Protein AF-A0A6A1WTD4-F1 (afdb_monomer)

Structure (mmCIF, N/CA/C/O backbone):
data_AF-A0A6A1WTD4-F1
#
_entry.id   AF-A0A6A1WTD4-F1
#
loop_
_atom_site.group_PDB
_atom_site.id
_atom_site.type_symbol
_atom_site.label_atom_id
_atom_site.label_alt_id
_atom_site.label_comp_id
_atom_site.label_asym_id
_atom_site.label_entity_id
_atom_site.label_seq_id
_atom_site.pdbx_PDB_ins_code
_atom_site.Cartn_x
_atom_site.Cartn_y
_atom_site.Cartn_z
_atom_site.occupancy
_atom_site.B_iso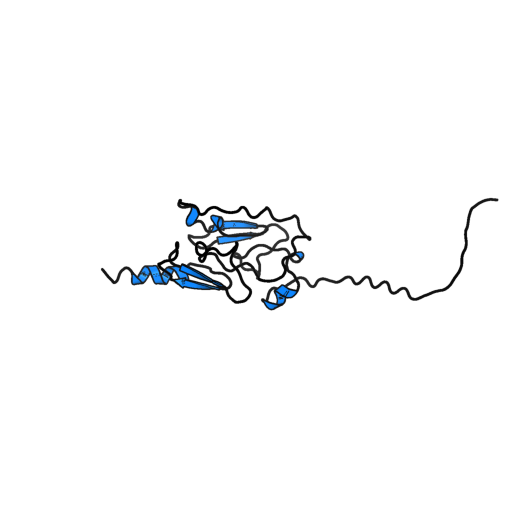_or_equiv
_atom_site.auth_seq_id
_atom_site.auth_comp_id
_atom_site.auth_asym_id
_atom_site.auth_atom_id
_atom_site.pdbx_PDB_model_num
ATOM 1 N N . MET A 1 1 ? 21.293 -15.232 -28.386 1.00 44.28 1 MET A N 1
ATOM 2 C CA . MET A 1 1 ? 21.419 -14.586 -27.058 1.00 44.28 1 MET A CA 1
ATOM 3 C C . MET A 1 1 ? 20.078 -14.671 -26.318 1.00 44.28 1 MET A C 1
ATOM 5 O O . MET A 1 1 ? 19.585 -13.679 -25.798 1.00 44.28 1 MET A O 1
ATOM 9 N N . ASP A 1 2 ? 19.487 -15.867 -26.245 1.00 49.62 2 ASP A N 1
ATOM 10 C CA . ASP A 1 2 ? 18.044 -16.022 -25.970 1.00 49.62 2 ASP A CA 1
ATOM 11 C C . ASP A 1 2 ? 17.750 -16.741 -24.647 1.00 49.62 2 ASP A C 1
ATOM 13 O O . ASP A 1 2 ? 16.598 -16.958 -24.287 1.00 49.62 2 ASP A O 1
ATOM 17 N N . MET A 1 3 ? 18.795 -17.092 -23.891 1.00 39.94 3 MET A N 1
ATOM 18 C CA . MET A 1 3 ? 18.665 -17.809 -22.617 1.00 39.94 3 MET A CA 1
ATOM 19 C C . MET A 1 3 ? 18.945 -16.949 -21.377 1.00 39.94 3 MET A C 1
ATOM 21 O O . MET A 1 3 ? 18.610 -17.369 -20.277 1.00 39.94 3 MET A O 1
ATOM 25 N N . VAL A 1 4 ? 19.489 -15.732 -21.528 1.00 46.91 4 VAL A N 1
ATOM 26 C CA . VAL A 1 4 ? 19.728 -14.819 -20.387 1.00 46.91 4 VAL A CA 1
ATOM 27 C C . VAL A 1 4 ? 18.487 -13.973 -20.053 1.00 46.91 4 VAL A C 1
ATOM 29 O O . VAL A 1 4 ? 18.293 -13.614 -18.897 1.00 46.91 4 VAL A O 1
ATOM 32 N N . LYS A 1 5 ? 17.585 -13.723 -21.018 1.00 43.12 5 LYS A N 1
ATOM 33 C CA . LYS A 1 5 ? 16.346 -12.948 -20.783 1.00 43.12 5 LYS A CA 1
ATOM 34 C C . LYS A 1 5 ? 15.315 -13.678 -19.910 1.00 43.12 5 LYS A C 1
ATOM 36 O O . LYS A 1 5 ? 14.667 -13.060 -19.077 1.00 43.12 5 LYS A O 1
ATOM 41 N N . LYS A 1 6 ? 15.250 -15.012 -19.994 1.00 36.81 6 LYS A N 1
ATOM 42 C CA . LYS A 1 6 ? 14.246 -15.822 -19.280 1.00 36.81 6 LYS A CA 1
ATOM 43 C C . LYS A 1 6 ? 14.400 -15.882 -17.753 1.00 36.81 6 LYS A C 1
ATOM 45 O O . LYS A 1 6 ? 13.508 -16.403 -17.097 1.00 36.81 6 LYS A O 1
ATOM 50 N N . SER A 1 7 ? 15.507 -15.394 -17.183 1.00 43.69 7 SER A N 1
ATOM 51 C CA . SER A 1 7 ? 15.792 -15.560 -15.748 1.00 43.69 7 SER A CA 1
ATOM 52 C C . SER A 1 7 ? 15.655 -14.289 -14.904 1.00 43.69 7 SER A C 1
ATOM 54 O O . SER A 1 7 ? 15.665 -14.410 -13.681 1.00 43.69 7 SER A O 1
ATOM 56 N N . ALA A 1 8 ? 15.555 -13.100 -15.505 1.00 49.91 8 ALA A N 1
ATOM 57 C CA . ALA A 1 8 ? 15.333 -11.852 -14.762 1.00 49.91 8 ALA A CA 1
ATOM 58 C C . ALA A 1 8 ? 13.843 -11.469 -14.729 1.00 49.91 8 ALA A C 1
ATOM 60 O O . ALA A 1 8 ? 13.345 -10.992 -13.716 1.00 49.91 8 ALA A O 1
ATOM 61 N N . GLU A 1 9 ? 13.117 -11.764 -15.809 1.00 48.88 9 GLU A N 1
ATOM 62 C CA . GLU A 1 9 ? 11.715 -11.373 -16.003 1.00 48.88 9 GLU A CA 1
ATOM 63 C C . GLU A 1 9 ? 10.740 -12.211 -15.153 1.00 48.88 9 GLU A C 1
ATOM 65 O O . GLU A 1 9 ? 9.711 -11.705 -14.734 1.00 48.88 9 GLU A O 1
ATOM 70 N N . GLY A 1 10 ? 11.089 -13.458 -14.805 1.00 55.59 10 GLY A N 1
ATOM 71 C CA . GLY A 1 10 ? 10.298 -14.295 -13.888 1.00 55.59 10 GLY A CA 1
ATOM 72 C C . GLY A 1 10 ? 10.495 -13.995 -12.396 1.00 55.59 10 GLY A C 1
ATOM 73 O O . GLY A 1 10 ? 9.720 -14.489 -11.588 1.00 55.59 10 GLY A O 1
ATOM 74 N N . LYS A 1 11 ? 11.505 -13.192 -12.030 1.00 75.06 11 LYS A N 1
ATOM 75 C CA . LYS A 1 11 ? 11.870 -12.922 -10.627 1.00 75.06 11 LYS A CA 1
ATOM 76 C C . LYS A 1 11 ? 11.248 -11.657 -10.053 1.00 75.06 11 LYS A C 1
ATOM 78 O O . LYS A 1 11 ? 11.102 -11.550 -8.845 1.00 75.06 11 LYS A O 1
ATOM 83 N N . VAL A 1 12 ? 10.856 -10.697 -10.894 1.00 85.00 12 VAL A N 1
ATOM 84 C CA . VAL A 1 12 ? 10.328 -9.413 -10.403 1.00 85.00 12 VAL A CA 1
ATOM 85 C C . VAL A 1 12 ? 9.068 -9.606 -9.553 1.00 85.00 12 VAL A C 1
ATOM 87 O O . VAL A 1 12 ? 8.961 -9.040 -8.472 1.00 85.00 12 VAL A O 1
ATOM 90 N N . CYS A 1 13 ? 8.169 -10.501 -9.963 1.00 90.50 13 CYS A N 1
ATOM 91 C CA . CYS A 1 13 ? 6.975 -10.832 -9.185 1.00 90.50 13 CYS A CA 1
ATOM 92 C C . CYS A 1 13 ? 7.241 -11.738 -7.971 1.00 90.50 13 CYS A C 1
ATOM 94 O O . CYS A 1 13 ? 6.332 -11.936 -7.172 1.00 90.50 13 CYS A O 1
ATOM 96 N N . GLU A 1 14 ? 8.456 -12.273 -7.811 1.00 87.69 14 GLU A N 1
ATOM 97 C CA . GLU A 1 14 ? 8.877 -12.952 -6.576 1.00 87.69 14 GLU A CA 1
ATOM 98 C C . GLU A 1 14 ? 9.289 -11.936 -5.494 1.00 87.69 14 GLU A C 1
ATOM 100 O O . GLU A 1 14 ? 9.254 -12.256 -4.309 1.00 87.69 14 GLU A O 1
ATOM 105 N N . GLU A 1 15 ? 9.663 -10.713 -5.893 1.00 84.62 15 GLU A N 1
ATOM 106 C CA . GLU A 1 15 ? 10.150 -9.648 -5.002 1.00 84.62 15 GLU A CA 1
ATOM 107 C C . GLU A 1 15 ? 9.123 -8.528 -4.755 1.00 84.62 15 GLU A C 1
ATOM 109 O O . GLU A 1 15 ? 9.261 -7.759 -3.804 1.00 84.62 15 GLU A O 1
ATOM 114 N N . VAL A 1 16 ? 8.116 -8.389 -5.620 1.00 86.81 16 VAL A N 1
ATOM 115 C CA . VAL A 1 16 ? 7.116 -7.313 -5.560 1.00 86.81 16 VAL A CA 1
ATOM 116 C C . VAL A 1 16 ? 5.933 -7.702 -4.675 1.00 86.81 16 VAL A C 1
ATOM 118 O O . VAL A 1 16 ? 5.307 -8.743 -4.860 1.00 86.81 16 VAL A O 1
ATOM 121 N N . GLU A 1 17 ? 5.538 -6.794 -3.783 1.00 88.44 17 GLU A N 1
ATOM 122 C CA . GLU A 1 17 ? 4.338 -6.935 -2.956 1.00 88.44 17 GLU A CA 1
ATOM 123 C C . GLU A 1 17 ? 3.189 -6.074 -3.504 1.00 88.44 17 GLU A C 1
ATOM 125 O O . GLU A 1 17 ? 3.054 -4.900 -3.163 1.00 88.44 17 GLU A O 1
ATOM 130 N N . CYS A 1 18 ? 2.312 -6.662 -4.327 1.00 91.69 18 CYS A N 1
ATOM 131 C CA . CYS A 1 18 ? 1.134 -5.966 -4.870 1.00 91.69 18 CYS A CA 1
ATOM 132 C C . CYS A 1 18 ? -0.008 -5.763 -3.856 1.00 91.69 18 CYS A C 1
ATOM 134 O O . CYS A 1 18 ? -1.054 -5.222 -4.214 1.00 91.69 18 CYS A O 1
ATOM 136 N N . GLY A 1 19 ? 0.161 -6.175 -2.598 1.00 92.00 19 GLY A N 1
ATOM 137 C CA . GLY A 1 19 ? -0.878 -6.095 -1.574 1.00 92.00 19 GLY A CA 1
ATOM 138 C C . GLY A 1 19 ? -2.063 -7.009 -1.885 1.00 92.00 19 GLY A C 1
ATOM 139 O O . GLY A 1 19 ? -1.904 -8.220 -2.009 1.00 92.00 19 GLY A O 1
ATOM 140 N N . ARG A 1 20 ? -3.268 -6.441 -1.985 1.00 94.88 20 ARG A N 1
ATOM 141 C CA . ARG A 1 20 ? -4.494 -7.165 -2.362 1.00 94.88 20 ARG A CA 1
ATOM 142 C C . ARG A 1 20 ? -4.657 -7.174 -3.872 1.00 94.88 20 ARG A C 1
ATOM 144 O O . ARG A 1 20 ? -5.508 -6.487 -4.436 1.00 94.88 20 ARG A O 1
ATOM 151 N N . GLY A 1 21 ? -3.767 -7.913 -4.512 1.00 93.75 21 GLY A N 1
ATOM 152 C CA . GLY A 1 21 ? -3.713 -8.063 -5.952 1.00 93.75 21 GLY A CA 1
ATOM 153 C C . GLY A 1 21 ? -2.582 -8.986 -6.378 1.00 93.75 21 GLY A C 1
ATOM 154 O O . GLY A 1 21 ? -1.771 -9.424 -5.561 1.00 93.75 21 GLY A O 1
ATOM 155 N N . ASN A 1 22 ? -2.512 -9.244 -7.679 1.00 93.50 22 ASN A N 1
ATOM 156 C CA . ASN A 1 22 ? -1.522 -10.129 -8.278 1.00 93.50 22 ASN A CA 1
ATOM 157 C C . ASN A 1 22 ? -0.503 -9.347 -9.103 1.00 93.50 22 ASN A C 1
ATOM 159 O O . ASN A 1 22 ? -0.864 -8.472 -9.894 1.00 93.50 22 ASN A O 1
ATOM 163 N N . CYS A 1 23 ? 0.769 -9.713 -8.956 1.00 93.31 23 CYS A N 1
ATOM 164 C CA . CYS A 1 23 ? 1.825 -9.228 -9.833 1.00 93.31 23 CYS A CA 1
ATOM 165 C C . CYS A 1 23 ? 1.771 -9.969 -11.170 1.00 93.31 23 CYS A C 1
ATOM 167 O O . CYS A 1 23 ? 1.727 -11.199 -11.209 1.00 93.31 23 CYS A O 1
ATOM 169 N N . THR A 1 24 ? 1.791 -9.216 -12.266 1.00 92.12 24 THR A N 1
ATOM 170 C CA . THR A 1 24 ? 1.932 -9.752 -13.622 1.00 92.12 24 THR A CA 1
ATOM 171 C C . THR A 1 24 ? 3.138 -9.108 -14.279 1.00 92.12 24 THR A C 1
ATOM 173 O O . THR A 1 24 ? 3.290 -7.890 -14.240 1.00 92.12 24 THR A O 1
ATOM 176 N N . VAL A 1 25 ? 3.993 -9.921 -14.895 1.00 91.38 25 VAL A N 1
ATOM 177 C CA . VAL A 1 25 ? 5.134 -9.425 -15.669 1.00 91.38 25 VAL A CA 1
ATOM 178 C C . VAL A 1 25 ? 4.612 -8.786 -16.950 1.00 91.38 25 VAL A C 1
ATOM 180 O O . VAL A 1 25 ? 3.916 -9.436 -17.731 1.00 91.38 25 VAL A O 1
ATOM 183 N N . ASP A 1 26 ? 4.975 -7.530 -17.173 1.00 88.50 26 ASP A N 1
ATOM 184 C CA . ASP A 1 26 ? 4.640 -6.783 -18.379 1.00 88.50 26 ASP A CA 1
ATOM 185 C C . ASP A 1 26 ? 5.834 -5.915 -18.770 1.00 88.50 26 ASP A C 1
ATOM 187 O O . ASP A 1 26 ? 6.098 -4.873 -18.175 1.00 88.50 26 ASP A O 1
ATOM 191 N N . ILE A 1 27 ? 6.563 -6.350 -19.794 1.00 85.44 27 ILE A N 1
ATOM 192 C CA . ILE A 1 27 ? 7.766 -5.666 -20.284 1.00 85.44 27 ILE A CA 1
ATOM 193 C C . ILE A 1 27 ? 7.481 -4.296 -20.910 1.00 85.44 27 ILE A C 1
ATOM 195 O O . ILE A 1 27 ? 8.418 -3.542 -21.167 1.00 85.44 27 ILE A O 1
ATOM 199 N N . SER A 1 28 ? 6.215 -3.992 -21.207 1.00 84.94 28 SER A N 1
ATOM 200 C CA . SER A 1 28 ? 5.801 -2.680 -21.699 1.00 84.94 28 SER A CA 1
ATOM 201 C C . SER A 1 28 ? 5.530 -1.691 -20.565 1.00 84.94 28 SER A C 1
ATOM 203 O O . SER A 1 28 ? 5.566 -0.483 -20.798 1.00 84.94 28 SER A O 1
ATOM 205 N N . ALA A 1 29 ? 5.326 -2.184 -19.338 1.00 83.56 29 ALA A N 1
ATOM 206 C CA . ALA A 1 29 ? 5.136 -1.349 -18.165 1.00 83.56 29 ALA A CA 1
ATOM 207 C C . ALA A 1 29 ? 6.460 -0.688 -17.726 1.00 83.56 29 ALA A C 1
ATOM 209 O O . ALA A 1 29 ? 7.526 -1.304 -17.837 1.00 83.56 29 ALA A O 1
ATOM 210 N N . PRO A 1 30 ? 6.423 0.526 -17.141 1.00 79.56 30 PRO A N 1
ATOM 211 C CA . PRO A 1 30 ? 7.626 1.270 -16.749 1.00 79.56 30 PRO A CA 1
ATOM 212 C C . PRO A 1 30 ? 8.596 0.523 -15.820 1.00 79.56 30 PRO A C 1
ATOM 214 O O . PRO A 1 30 ? 9.799 0.778 -15.853 1.00 79.56 30 PRO A O 1
ATOM 217 N N . LEU A 1 31 ? 8.083 -0.395 -14.991 1.00 82.56 31 LEU A N 1
ATOM 218 C CA . LEU A 1 31 ? 8.880 -1.223 -14.079 1.00 82.56 31 LEU A CA 1
ATOM 219 C C . LEU A 1 31 ? 8.970 -2.699 -14.497 1.00 82.56 31 LEU A C 1
ATOM 221 O O . LEU A 1 31 ? 9.510 -3.509 -13.747 1.00 82.56 31 LEU A O 1
ATOM 225 N N . GLY A 1 32 ? 8.469 -3.063 -15.680 1.00 86.19 32 GLY A N 1
ATOM 226 C CA . GLY A 1 32 ? 8.463 -4.449 -16.156 1.00 86.19 32 GLY A CA 1
ATOM 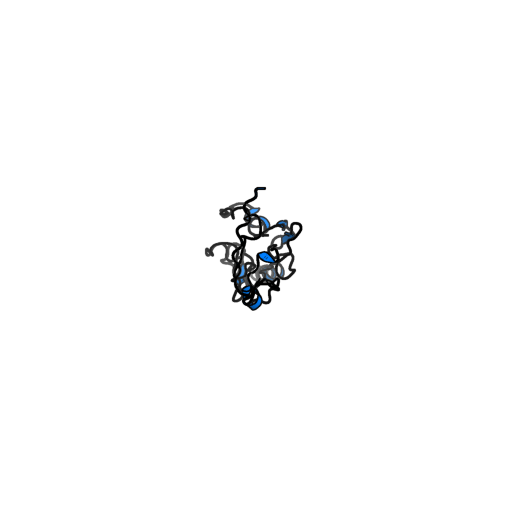227 C C . GLY A 1 32 ? 7.402 -5.342 -15.497 1.00 86.19 32 GLY A C 1
ATOM 228 O O . GLY A 1 32 ? 7.403 -6.556 -15.710 1.00 86.19 32 GLY A O 1
ATOM 229 N N . PHE A 1 33 ? 6.509 -4.768 -14.687 1.00 89.50 33 PHE A N 1
ATOM 230 C CA . PHE A 1 33 ? 5.394 -5.462 -14.050 1.00 89.50 33 PHE A CA 1
ATOM 231 C C . PHE A 1 33 ? 4.211 -4.520 -13.808 1.00 89.50 33 PHE A C 1
ATOM 233 O O . PHE A 1 33 ? 4.363 -3.297 -13.774 1.00 89.50 33 PHE A O 1
ATOM 240 N N . VAL A 1 34 ? 3.047 -5.118 -13.575 1.00 90.81 34 VAL A N 1
ATOM 241 C CA . VAL A 1 34 ? 1.818 -4.449 -13.143 1.00 90.81 34 VAL A CA 1
ATOM 242 C C . VAL A 1 34 ? 1.217 -5.173 -11.941 1.00 90.81 34 VAL A C 1
ATOM 244 O O . VAL A 1 34 ? 1.332 -6.395 -11.817 1.00 90.81 34 VAL A O 1
ATOM 247 N N . CYS A 1 35 ? 0.545 -4.426 -11.071 1.00 91.56 35 CYS A N 1
ATOM 248 C CA . CYS A 1 35 ? -0.248 -4.963 -9.974 1.00 91.56 35 CYS A CA 1
ATOM 249 C C . CYS A 1 35 ? -1.733 -4.907 -10.338 1.00 91.56 35 CYS A C 1
ATOM 251 O O . CYS A 1 35 ? -2.316 -3.833 -10.475 1.00 91.56 35 CYS A O 1
ATOM 253 N N . GLN A 1 36 ? -2.357 -6.074 -10.485 1.00 92.81 36 GLN A N 1
ATOM 254 C CA . GLN A 1 36 ? -3.787 -6.197 -10.762 1.00 92.81 36 GLN A CA 1
ATOM 255 C C . GLN A 1 36 ? -4.554 -6.360 -9.453 1.00 92.81 36 GLN A C 1
ATOM 257 O O . GLN A 1 36 ? -4.394 -7.374 -8.775 1.00 92.81 36 GLN A O 1
ATOM 262 N N . CYS A 1 37 ? -5.374 -5.373 -9.091 1.00 93.88 37 CYS A N 1
ATOM 263 C CA . CYS A 1 37 ? -6.066 -5.376 -7.804 1.00 93.88 37 CYS A CA 1
ATOM 264 C C . CYS A 1 37 ? -7.205 -6.393 -7.731 1.00 93.88 37 CYS A C 1
ATOM 266 O O . CYS A 1 37 ? -7.981 -6.564 -8.674 1.00 93.88 37 CYS A O 1
ATOM 268 N N . ASP A 1 38 ? -7.343 -7.007 -6.558 1.00 95.62 38 ASP A N 1
ATOM 269 C CA . ASP A 1 38 ? -8.509 -7.801 -6.201 1.00 95.62 38 ASP A CA 1
ATOM 270 C C . ASP A 1 38 ? -9.773 -6.929 -6.204 1.00 95.62 38 ASP A C 1
ATOM 272 O O . ASP A 1 38 ? -9.739 -5.720 -5.950 1.00 95.62 38 ASP A O 1
ATOM 276 N N . SER A 1 39 ? -10.936 -7.558 -6.405 1.00 95.06 39 SER A N 1
ATOM 277 C CA . SER A 1 39 ? -12.216 -6.863 -6.239 1.00 95.06 39 SER A CA 1
ATOM 278 C C . SER A 1 39 ? -12.320 -6.208 -4.861 1.00 95.06 39 SER A C 1
ATOM 280 O O . SER A 1 39 ? -12.145 -6.854 -3.826 1.00 95.06 39 SER A O 1
ATOM 282 N N . GLY A 1 40 ? -12.656 -4.918 -4.861 1.00 94.69 40 GLY A N 1
ATOM 283 C CA . GLY A 1 40 ? -12.766 -4.120 -3.643 1.00 94.69 40 GLY A CA 1
ATOM 284 C C . GLY A 1 40 ? -11.459 -3.473 -3.181 1.00 94.69 40 GLY A C 1
ATOM 285 O O . GLY A 1 40 ? -11.451 -2.904 -2.095 1.00 94.69 40 GLY A O 1
ATOM 286 N N . TRP A 1 41 ? -10.389 -3.523 -3.978 1.00 94.25 41 TRP A N 1
ATOM 287 C CA . TRP A 1 41 ? -9.104 -2.885 -3.682 1.00 94.25 41 TRP A CA 1
ATOM 288 C C . TRP A 1 41 ? -8.638 -1.997 -4.831 1.00 94.25 41 TRP A C 1
ATOM 290 O O . TRP A 1 41 ? -8.986 -2.218 -5.990 1.00 94.25 41 TRP A O 1
ATOM 300 N N . GLN A 1 42 ? -7.884 -0.958 -4.490 1.00 90.62 42 GLN A N 1
ATOM 301 C CA . GLN A 1 42 ? -7.413 0.072 -5.407 1.00 90.62 42 GLN A CA 1
ATOM 302 C C . GLN A 1 42 ? -5.972 0.479 -5.076 1.00 90.62 42 GLN A C 1
ATOM 304 O O . GLN A 1 42 ? -5.476 0.279 -3.961 1.00 90.62 42 GLN A O 1
ATOM 309 N N . GLN A 1 43 ? -5.307 1.066 -6.066 1.00 88.50 43 GLN A N 1
ATOM 310 C CA . GLN A 1 43 ? -4.007 1.715 -5.916 1.00 88.50 43 GLN A CA 1
ATOM 311 C C . GLN A 1 43 ? -4.163 3.104 -5.283 1.00 88.50 43 GLN A C 1
ATOM 313 O O . GLN A 1 43 ? -5.260 3.653 -5.194 1.00 88.50 43 GLN A O 1
ATOM 318 N N . THR A 1 44 ? -3.052 3.684 -4.827 1.00 78.62 44 THR A N 1
ATOM 319 C CA . THR A 1 44 ? -3.048 5.071 -4.343 1.00 78.62 44 THR A CA 1
ATOM 320 C C . THR A 1 44 ? -3.029 6.027 -5.537 1.00 78.62 44 THR A C 1
ATOM 322 O O . THR A 1 44 ? -2.031 6.083 -6.246 1.00 78.62 44 THR A O 1
ATOM 325 N N . GLY A 1 45 ? -4.093 6.811 -5.725 1.00 70.38 45 GLY A N 1
ATOM 326 C CA . GLY A 1 45 ? -4.185 7.824 -6.784 1.00 70.38 45 GLY A CA 1
ATOM 327 C C . GLY A 1 45 ? -5.233 7.498 -7.847 1.00 70.38 45 GLY A C 1
ATOM 328 O O . GLY A 1 45 ? -5.788 6.402 -7.880 1.00 70.38 45 GLY A O 1
ATOM 329 N N . ASN A 1 46 ? -5.535 8.479 -8.701 1.00 53.78 46 ASN A N 1
ATOM 330 C CA . ASN A 1 46 ? -6.419 8.270 -9.843 1.00 53.78 46 ASN A CA 1
ATOM 331 C C . ASN A 1 46 ? -5.618 7.504 -10.902 1.00 53.78 46 ASN A C 1
ATOM 333 O O . ASN A 1 46 ? -4.585 7.989 -11.352 1.00 53.78 46 ASN A O 1
ATOM 337 N N . SER A 1 47 ? -6.055 6.291 -11.218 1.00 53.31 47 SER A N 1
ATOM 338 C CA . SER A 1 47 ? -5.389 5.326 -12.093 1.00 53.31 47 SER A CA 1
ATOM 339 C C . SER A 1 47 ? -5.129 5.896 -13.494 1.00 53.31 47 SER A C 1
ATOM 341 O O . SER A 1 47 ? -5.963 5.744 -14.387 1.00 53.31 47 SER A O 1
ATOM 343 N N . SER A 1 48 ? -3.996 6.569 -13.697 1.00 58.06 48 SER A N 1
ATOM 344 C CA . SER A 1 48 ? -3.412 6.719 -15.027 1.00 58.06 48 SER A CA 1
ATOM 345 C C . SER A 1 48 ? -2.677 5.428 -15.390 1.00 58.06 48 S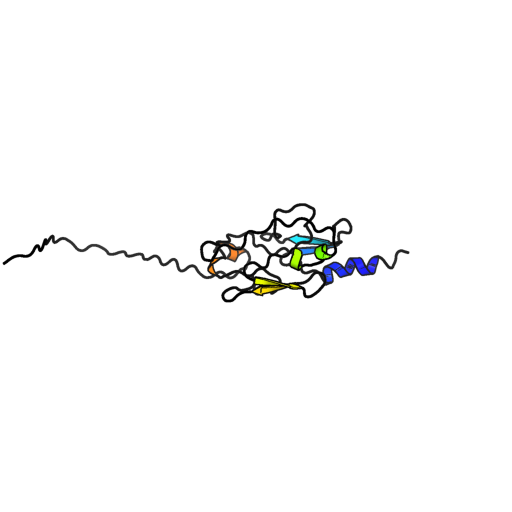ER A C 1
ATOM 347 O O . SER A 1 48 ? -2.156 4.732 -14.513 1.00 58.06 48 SER A O 1
ATOM 349 N N . ASP A 1 49 ? -2.619 5.112 -16.684 1.00 59.62 49 ASP A N 1
ATOM 350 C CA . ASP A 1 49 ? -1.969 3.895 -17.198 1.00 59.62 49 ASP A CA 1
ATOM 351 C C . ASP A 1 49 ? -0.487 3.783 -16.764 1.00 59.62 49 ASP A C 1
ATOM 353 O O . ASP A 1 49 ? 0.063 2.684 -16.656 1.00 59.62 49 ASP A O 1
ATOM 357 N N . ASP A 1 50 ? 0.135 4.918 -16.423 1.00 64.56 50 ASP A N 1
ATOM 358 C CA . ASP A 1 50 ? 1.550 5.050 -16.066 1.00 64.56 50 ASP A CA 1
ATOM 359 C C . ASP A 1 50 ? 1.916 4.568 -14.646 1.00 64.56 50 ASP A C 1
ATOM 361 O O . ASP A 1 50 ? 3.101 4.407 -14.348 1.00 64.56 50 ASP A O 1
ATOM 365 N N . VAL A 1 51 ? 0.941 4.332 -13.755 1.00 74.06 51 VAL A N 1
ATOM 366 C CA . VAL A 1 51 ? 1.186 3.935 -12.346 1.00 74.06 51 VAL A CA 1
ATOM 367 C C . VAL A 1 51 ? 0.562 2.588 -11.967 1.00 74.06 51 VAL A C 1
ATOM 369 O O . VAL A 1 51 ? 0.368 2.271 -10.795 1.00 74.06 51 VAL A O 1
ATOM 372 N N . THR A 1 52 ? 0.315 1.733 -12.956 1.00 82.69 52 THR A N 1
ATOM 373 C CA . THR A 1 52 ? -0.248 0.381 -12.775 1.00 82.69 52 THR A CA 1
ATOM 374 C C . THR A 1 52 ? 0.640 -0.574 -11.965 1.00 82.69 52 THR A C 1
ATOM 376 O O . THR A 1 52 ? 0.185 -1.644 -11.567 1.00 82.69 52 THR A O 1
ATOM 379 N N . PHE A 1 53 ? 1.880 -0.191 -11.655 1.00 84.50 53 PHE A N 1
ATOM 380 C CA . PHE A 1 53 ? 2.799 -0.933 -10.787 1.00 84.50 53 PHE A CA 1
ATOM 381 C C . PHE A 1 53 ? 2.573 -0.689 -9.283 1.00 84.50 53 PHE A C 1
ATOM 383 O O . PHE A 1 53 ? 3.214 -1.336 -8.455 1.00 84.50 53 PHE A O 1
ATOM 390 N N . LEU A 1 54 ? 1.708 0.259 -8.900 1.00 87.06 54 LEU A N 1
ATOM 391 C CA . LEU A 1 54 ? 1.468 0.581 -7.493 1.00 87.06 54 LEU A CA 1
ATOM 392 C C . LEU A 1 54 ? 0.767 -0.568 -6.750 1.00 87.06 54 LEU A C 1
ATOM 394 O O . LEU A 1 54 ? -0.056 -1.276 -7.332 1.00 87.06 54 LEU A O 1
ATOM 398 N N . PRO A 1 55 ? 1.032 -0.751 -5.447 1.00 89.94 55 PRO A N 1
ATOM 399 C CA . PRO A 1 55 ? 0.390 -1.807 -4.681 1.00 89.94 55 PRO A CA 1
ATOM 400 C C . PRO A 1 55 ? -1.099 -1.504 -4.437 1.00 89.94 55 PRO A C 1
ATOM 402 O O . PRO A 1 55 ? -1.513 -0.357 -4.242 1.00 89.94 55 PRO A O 1
ATOM 405 N N . CYS A 1 56 ? -1.908 -2.558 -4.412 1.00 92.81 56 CYS A N 1
ATOM 406 C CA . CYS A 1 56 ? -3.349 -2.534 -4.186 1.00 92.81 56 CYS A CA 1
ATOM 407 C C . CYS A 1 56 ? -3.648 -2.560 -2.685 1.00 92.81 56 CYS A C 1
ATOM 409 O O . CYS A 1 56 ? -3.848 -3.618 -2.087 1.00 92.81 56 CYS A O 1
ATOM 411 N N . VAL A 1 57 ? -3.618 -1.386 -2.056 1.00 92.75 57 VAL A N 1
ATOM 412 C CA . VAL A 1 57 ? -3.677 -1.247 -0.588 1.00 92.75 57 VAL A CA 1
ATOM 413 C C . VAL A 1 57 ? -4.777 -0.310 -0.098 1.00 92.75 57 VAL A C 1
ATOM 415 O O . VAL A 1 57 ? -4.973 -0.183 1.110 1.00 92.75 57 VAL A O 1
ATOM 418 N N . ILE A 1 58 ? -5.515 0.327 -1.010 1.00 92.12 58 ILE A N 1
ATOM 419 C CA . ILE A 1 58 ? -6.649 1.186 -0.672 1.00 92.12 58 ILE A CA 1
ATOM 420 C C . ILE A 1 58 ? -7.932 0.354 -0.754 1.00 92.12 58 ILE A C 1
ATOM 422 O O . ILE A 1 58 ? -8.287 -0.105 -1.843 1.00 92.12 58 ILE A O 1
ATOM 426 N N . PRO A 1 59 ? -8.640 0.120 0.362 1.00 93.69 59 PRO A N 1
ATOM 427 C CA . PRO A 1 59 ? -9.892 -0.612 0.323 1.00 93.69 59 PRO A CA 1
ATOM 428 C C . PRO A 1 59 ? -10.996 0.263 -0.276 1.00 93.69 59 PRO A C 1
ATOM 430 O O . PRO A 1 59 ? -11.157 1.429 0.081 1.00 93.69 59 PRO A O 1
ATOM 433 N N . ASN A 1 60 ? -11.804 -0.318 -1.156 1.00 94.06 60 ASN A N 1
ATOM 434 C CA . ASN A 1 60 ? -13.014 0.303 -1.678 1.00 94.06 60 ASN A CA 1
ATOM 435 C C . ASN A 1 60 ? -14.162 0.114 -0.674 1.00 94.06 60 ASN A C 1
ATOM 437 O O . ASN A 1 60 ? -15.054 -0.723 -0.845 1.00 94.06 60 ASN A O 1
ATOM 441 N N . CYS A 1 61 ? -14.066 0.861 0.417 1.00 92.81 61 CYS A N 1
ATOM 442 C CA . CYS A 1 61 ? -15.078 1.009 1.449 1.00 92.81 61 CYS A CA 1
ATOM 443 C C . CYS A 1 61 ? -15.041 2.443 1.987 1.00 92.81 61 CYS A C 1
ATOM 445 O O . CYS A 1 61 ? -14.204 3.259 1.594 1.00 92.81 61 CYS A O 1
ATOM 447 N N . THR A 1 62 ? -15.954 2.771 2.891 1.00 92.06 62 THR A N 1
ATOM 448 C CA . THR A 1 62 ? -16.039 4.112 3.461 1.00 92.06 62 THR A CA 1
ATOM 449 C C . THR A 1 62 ? -14.844 4.383 4.378 1.00 92.06 62 THR A C 1
ATOM 451 O O . THR A 1 62 ? -14.665 3.702 5.386 1.00 92.06 62 THR A O 1
ATOM 454 N N . LEU A 1 63 ? -14.053 5.413 4.062 1.00 90.00 63 LEU A N 1
ATOM 455 C CA . LEU A 1 63 ? -12.978 5.923 4.919 1.00 90.00 63 LEU A CA 1
ATOM 456 C C . LEU A 1 63 ? -13.384 7.276 5.521 1.00 90.00 63 LEU A C 1
ATOM 458 O O . LEU A 1 63 ? -13.551 8.261 4.802 1.00 90.00 63 LEU A O 1
ATOM 462 N N . ASN A 1 64 ? -13.563 7.331 6.842 1.00 88.00 64 ASN A N 1
ATOM 463 C CA . ASN A 1 64 ? -13.989 8.525 7.571 1.00 88.00 64 ASN A CA 1
ATOM 464 C C . ASN A 1 64 ? -12.821 9.187 8.312 1.00 88.00 64 ASN A C 1
ATOM 466 O O . ASN A 1 64 ? -12.455 8.802 9.417 1.00 88.00 64 ASN A O 1
ATOM 470 N N . TYR A 1 65 ? -12.283 10.256 7.738 1.00 84.38 65 TYR A N 1
ATOM 471 C CA . TYR A 1 65 ? -11.198 11.014 8.362 1.00 84.38 65 TYR A CA 1
ATOM 472 C C . TYR A 1 65 ? -11.674 12.078 9.365 1.00 84.38 65 TYR A C 1
ATOM 474 O O . TYR A 1 65 ? -10.844 12.742 9.971 1.00 84.38 65 TYR A O 1
ATOM 482 N N . GLY A 1 66 ? -12.984 12.241 9.590 1.00 83.62 66 GLY A N 1
ATOM 483 C CA . GLY A 1 66 ? -13.535 13.261 10.495 1.00 83.62 66 GLY A CA 1
ATOM 484 C C . GLY A 1 66 ? -13.301 12.998 11.988 1.00 83.62 66 GLY A C 1
ATOM 485 O O . GLY A 1 66 ? -13.557 13.867 12.815 1.00 83.62 66 GLY A O 1
ATOM 486 N N . CYS A 1 67 ? -12.824 11.806 12.343 1.00 81.62 67 CYS A N 1
ATOM 487 C CA . CYS A 1 67 ? -12.516 11.408 13.716 1.00 81.62 67 CYS A CA 1
ATOM 488 C C . CYS A 1 67 ? -11.039 11.601 14.101 1.00 81.62 67 CYS A C 1
ATOM 490 O O . CYS A 1 67 ? -10.637 11.257 15.212 1.00 81.62 67 CYS A O 1
ATOM 492 N N . GLN A 1 68 ? -10.226 12.118 13.181 1.00 74.81 68 GLN A N 1
ATOM 493 C CA . GLN A 1 68 ? -8.803 12.376 13.366 1.00 74.81 68 GLN A CA 1
ATOM 494 C C . GLN A 1 68 ? -8.434 13.715 12.708 1.00 74.81 68 GLN A C 1
ATOM 496 O O . GLN A 1 68 ? -9.216 14.243 11.914 1.00 74.81 68 GLN A O 1
ATOM 501 N N . PRO A 1 69 ? -7.264 14.300 13.019 1.00 71.62 69 PRO A N 1
ATOM 502 C CA . PRO A 1 69 ? -6.747 15.406 12.225 1.00 71.62 69 PRO A CA 1
ATOM 503 C C . PRO A 1 69 ? -6.721 15.001 10.750 1.00 71.62 69 PRO A C 1
ATOM 505 O O . PRO A 1 69 ? -6.330 13.875 10.433 1.00 71.62 69 PRO A O 1
ATOM 508 N N . ALA A 1 70 ? -7.155 15.902 9.864 1.00 64.50 70 ALA A N 1
ATOM 509 C CA . ALA A 1 70 ? -7.149 15.626 8.435 1.00 64.50 70 ALA A CA 1
ATOM 510 C C . ALA A 1 70 ? -5.746 15.148 8.017 1.00 64.50 70 ALA A C 1
ATOM 512 O O . ALA A 1 70 ? -4.760 15.779 8.422 1.00 64.50 70 ALA A O 1
ATOM 513 N N . PRO A 1 71 ? -5.632 14.043 7.253 1.00 63.59 71 PRO A N 1
ATOM 514 C CA . PRO A 1 71 ? -4.336 13.613 6.757 1.00 63.59 71 PRO A CA 1
ATOM 515 C C . PRO A 1 71 ? -3.697 14.766 5.971 1.00 63.59 71 PRO A C 1
ATOM 517 O O . PRO A 1 71 ? -4.425 15.571 5.372 1.00 63.59 71 PRO A O 1
ATOM 520 N N . PRO A 1 72 ? -2.355 14.870 5.958 1.00 60.44 72 PRO A N 1
ATOM 521 C CA . PRO A 1 72 ? -1.678 15.825 5.097 1.00 60.44 72 PRO A CA 1
ATOM 522 C C . PRO A 1 72 ? -2.241 15.699 3.677 1.00 60.44 72 PRO A C 1
ATOM 524 O O . PRO A 1 72 ? -2.480 14.569 3.234 1.00 60.44 72 PRO A O 1
ATOM 527 N N . PRO A 1 73 ? -2.490 16.816 2.972 1.00 57.69 73 PRO A N 1
ATOM 528 C CA . PRO A 1 73 ? -2.990 16.751 1.609 1.00 57.69 73 PRO A CA 1
ATOM 529 C C . PRO A 1 73 ? -2.091 15.815 0.801 1.00 57.69 73 PRO A C 1
ATOM 531 O O . PRO A 1 73 ? -0.862 15.934 0.853 1.00 57.69 73 PRO A O 1
ATOM 534 N N . VAL A 1 74 ? -2.708 14.857 0.103 1.00 57.59 74 VAL A N 1
ATOM 535 C CA . VAL A 1 74 ? -1.989 13.973 -0.814 1.00 57.59 74 VAL A CA 1
ATOM 536 C C . VAL A 1 74 ? -1.369 14.886 -1.862 1.00 57.59 74 VAL A C 1
ATOM 538 O O . VAL A 1 74 ? -2.082 15.473 -2.671 1.00 57.59 74 VAL A O 1
ATOM 541 N N . GLN A 1 75 ? -0.053 15.083 -1.785 1.00 56.47 75 GLN A N 1
ATOM 542 C CA . GLN A 1 75 ? 0.656 15.852 -2.796 1.00 56.47 75 GLN A CA 1
ATOM 543 C C . GLN A 1 75 ? 0.498 15.104 -4.114 1.00 56.47 75 GLN A C 1
ATOM 545 O O . GLN A 1 75 ? 0.765 13.902 -4.175 1.00 56.47 75 GLN A O 1
ATOM 550 N N . GLU A 1 76 ? 0.035 15.800 -5.147 1.00 62.47 76 GLU A N 1
ATOM 551 C CA . GLU A 1 76 ? 0.058 15.269 -6.501 1.00 62.47 76 GLU A CA 1
ATOM 552 C C . GLU A 1 76 ? 1.531 15.073 -6.875 1.00 62.47 76 GLU A C 1
ATOM 554 O O . GLU A 1 76 ? 2.304 16.030 -6.951 1.00 62.47 76 GLU A O 1
ATOM 559 N N . LYS A 1 77 ? 1.958 13.811 -6.960 1.00 67.94 77 LYS A N 1
ATOM 560 C CA . LYS A 1 77 ? 3.356 13.465 -7.215 1.00 67.94 77 LYS A CA 1
ATOM 561 C C . LYS A 1 77 ? 3.574 13.437 -8.719 1.00 67.94 77 LYS A C 1
ATOM 563 O O . LYS A 1 77 ? 2.981 12.618 -9.417 1.00 67.94 77 LYS A O 1
ATOM 568 N N . GLU A 1 78 ? 4.434 14.317 -9.214 1.00 75.12 78 GLU A N 1
ATOM 569 C CA . GLU A 1 78 ? 4.924 14.219 -10.587 1.00 75.12 78 GLU A CA 1
ATOM 570 C C . GLU A 1 78 ? 5.744 12.938 -10.764 1.00 75.12 78 GLU A C 1
ATOM 572 O O . GLU A 1 78 ? 6.464 12.526 -9.861 1.00 75.12 78 GLU A O 1
ATOM 577 N N . ILE A 1 79 ? 5.694 12.312 -11.940 1.00 78.56 79 ILE A N 1
ATOM 578 C CA . ILE A 1 79 ? 6.503 11.117 -12.198 1.00 78.56 79 ILE A CA 1
ATOM 579 C C . ILE A 1 79 ? 7.999 11.497 -12.223 1.00 78.56 79 ILE A C 1
ATOM 581 O O . ILE A 1 79 ? 8.417 12.248 -13.115 1.00 78.56 79 ILE A O 1
ATOM 585 N N . PRO A 1 80 ? 8.845 10.982 -11.303 1.00 78.62 80 PRO A N 1
ATOM 586 C CA . PRO A 1 80 ? 10.265 11.306 -11.284 1.00 78.62 80 PRO A CA 1
ATOM 587 C C . PRO A 1 80 ? 10.960 10.764 -12.525 1.00 78.62 80 PRO A C 1
ATOM 589 O O . PRO A 1 80 ? 10.830 9.593 -12.864 1.00 78.62 80 PRO A O 1
ATOM 592 N N . ARG A 1 81 ? 11.796 11.590 -13.153 1.00 80.25 81 ARG A N 1
ATOM 593 C CA . ARG A 1 81 ? 12.685 11.165 -14.252 1.00 80.25 81 ARG A CA 1
ATOM 594 C C . ARG A 1 81 ? 14.083 10.763 -13.765 1.00 80.25 81 ARG A C 1
ATOM 596 O O . ARG A 1 81 ? 15.043 10.804 -14.528 1.00 80.25 81 ARG A O 1
ATOM 603 N N . ASN A 1 82 ? 14.220 10.451 -12.478 1.00 84.75 82 ASN A N 1
ATOM 604 C CA . ASN A 1 82 ? 15.481 10.121 -11.813 1.00 84.75 82 ASN A CA 1
ATOM 605 C C . ASN A 1 82 ? 15.354 8.795 -11.035 1.00 84.75 82 ASN A C 1
ATOM 607 O O . ASN A 1 82 ? 14.316 8.139 -11.074 1.00 84.75 82 ASN A O 1
ATOM 611 N N . LEU A 1 83 ? 16.404 8.397 -10.308 1.00 81.88 83 LEU A N 1
ATOM 612 C CA . LEU A 1 83 ? 16.428 7.127 -9.567 1.00 81.88 83 LEU A CA 1
ATOM 613 C C . LEU A 1 83 ? 15.353 7.009 -8.471 1.00 81.88 83 LEU A C 1
ATOM 615 O O . LEU A 1 83 ? 15.035 5.889 -8.074 1.00 81.88 83 LEU A O 1
ATOM 619 N N . SER A 1 84 ? 14.758 8.117 -8.013 1.00 83.56 84 SER A N 1
ATOM 620 C CA . SER A 1 84 ? 13.632 8.090 -7.070 1.00 83.56 84 SER A CA 1
ATOM 621 C C . SER A 1 84 ? 12.376 7.451 -7.667 1.00 83.56 84 SER A C 1
ATOM 623 O O . SER A 1 84 ? 11.499 7.052 -6.913 1.00 83.56 84 SER A O 1
ATOM 625 N N . PHE A 1 85 ? 12.307 7.264 -8.991 1.00 82.31 85 PHE A N 1
ATOM 626 C CA . PHE A 1 85 ? 11.274 6.449 -9.638 1.00 82.31 85 PHE A CA 1
ATOM 627 C C . PHE A 1 85 ? 11.243 5.004 -9.101 1.00 82.31 85 PHE A C 1
ATOM 629 O O . PHE A 1 85 ? 10.179 4.404 -9.009 1.00 82.31 85 PHE A O 1
ATOM 636 N N . PHE A 1 86 ? 12.390 4.463 -8.676 1.00 82.12 86 PHE A N 1
ATOM 637 C CA . PHE A 1 86 ? 12.516 3.127 -8.074 1.00 82.12 86 PHE A CA 1
ATOM 638 C C . PHE A 1 86 ? 12.524 3.159 -6.537 1.00 82.12 86 PHE A C 1
ATOM 640 O O . PHE A 1 86 ? 12.942 2.201 -5.882 1.00 82.12 86 PHE A O 1
ATOM 647 N N . ASP A 1 87 ? 12.163 4.286 -5.925 1.00 85.94 87 ASP A N 1
ATOM 648 C CA . ASP A 1 87 ? 11.988 4.360 -4.482 1.00 85.94 87 ASP A CA 1
ATOM 649 C C . ASP A 1 87 ? 10.529 4.033 -4.134 1.00 85.94 87 ASP A C 1
ATOM 651 O O . ASP A 1 87 ? 9.643 4.826 -4.454 1.00 85.94 87 ASP A O 1
ATOM 655 N N . PRO A 1 88 ? 10.238 2.902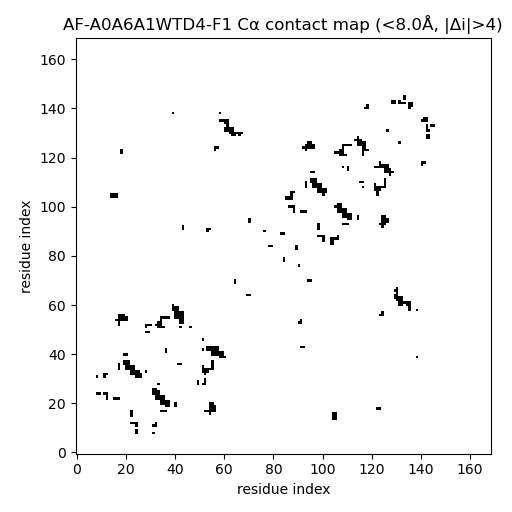 -3.464 1.00 86.81 88 PRO A N 1
ATOM 656 C CA . PRO A 1 88 ? 8.868 2.587 -3.081 1.00 86.81 88 PRO A CA 1
ATOM 657 C C . PRO A 1 88 ? 8.287 3.670 -2.164 1.00 86.81 88 PRO A C 1
ATOM 659 O O . PRO A 1 88 ? 7.109 3.997 -2.288 1.00 86.81 88 PRO A O 1
ATOM 662 N N . CYS A 1 89 ? 9.106 4.319 -1.328 1.00 89.69 89 CYS A N 1
ATOM 663 C CA . CYS A 1 89 ? 8.653 5.414 -0.473 1.00 89.69 89 CYS A CA 1
ATOM 664 C C . CYS A 1 89 ? 8.313 6.695 -1.234 1.00 89.69 89 CYS A C 1
ATOM 666 O O . CYS A 1 89 ? 7.568 7.528 -0.711 1.00 89.69 89 CYS A O 1
ATOM 668 N N . TYR A 1 90 ? 8.791 6.844 -2.473 1.00 86.44 90 TYR A N 1
ATOM 669 C CA . TYR A 1 90 ? 8.335 7.924 -3.333 1.00 86.44 90 TYR A CA 1
ATOM 670 C C . TYR A 1 90 ? 6.864 7.746 -3.691 1.00 86.44 90 TYR A C 1
ATOM 672 O O . TYR A 1 90 ? 6.142 8.729 -3.750 1.00 86.44 90 TYR A O 1
ATOM 680 N N . TRP A 1 91 ? 6.381 6.518 -3.868 1.00 83.69 91 TRP A N 1
ATOM 681 C CA . TRP A 1 91 ? 5.043 6.266 -4.396 1.00 83.69 91 TRP A CA 1
ATOM 682 C C . TRP A 1 91 ? 3.993 5.990 -3.333 1.00 83.69 91 TRP A C 1
ATOM 684 O O . TRP A 1 91 ? 2.908 6.570 -3.361 1.00 83.69 91 TRP A O 1
ATOM 694 N N . VAL A 1 92 ? 4.331 5.122 -2.389 1.00 86.69 92 VAL A N 1
ATOM 695 C CA . VAL A 1 92 ? 3.381 4.513 -1.458 1.00 86.69 92 VAL A CA 1
ATOM 696 C C . VAL A 1 92 ? 2.748 5.540 -0.525 1.00 86.69 92 VAL A C 1
ATOM 698 O O . VAL A 1 92 ? 3.336 6.570 -0.177 1.00 86.69 92 VAL A O 1
ATOM 701 N N . TYR A 1 93 ? 1.525 5.240 -0.106 1.00 87.31 93 TYR A N 1
ATOM 702 C CA . TYR A 1 93 ? 0.797 6.004 0.892 1.00 87.31 93 TYR A CA 1
ATOM 703 C C . TYR A 1 93 ? 0.736 5.210 2.191 1.00 87.31 93 TYR A C 1
ATOM 705 O O . TYR A 1 93 ? 0.088 4.173 2.257 1.00 87.31 93 TYR A O 1
ATOM 713 N N . CYS A 1 94 ? 1.391 5.717 3.236 1.00 92.50 94 CYS A N 1
ATOM 714 C CA . CYS A 1 94 ? 1.385 5.077 4.551 1.00 92.50 94 CYS A CA 1
ATOM 715 C C . CYS A 1 94 ? 0.284 5.584 5.489 1.00 92.50 94 CYS A C 1
ATOM 717 O O . CYS A 1 94 ? 0.226 5.140 6.632 1.00 92.50 94 CYS A O 1
ATOM 719 N N . GLY A 1 95 ? -0.598 6.485 5.044 1.00 90.62 95 GLY A N 1
ATOM 720 C CA . GLY A 1 95 ? -1.581 7.104 5.934 1.00 90.62 95 GLY A CA 1
ATOM 721 C C . GLY A 1 95 ? -0.900 7.849 7.081 1.00 90.62 95 GLY A C 1
ATOM 722 O O . GLY A 1 95 ? -0.007 8.662 6.845 1.00 90.62 95 GLY A O 1
ATOM 723 N N . GLN A 1 96 ? -1.311 7.549 8.313 1.00 92.12 96 GLN A N 1
ATOM 724 C CA . GLN A 1 96 ? -0.736 8.121 9.538 1.00 92.12 96 GLN A CA 1
ATOM 725 C C . GLN A 1 96 ? 0.478 7.311 9.996 1.00 92.12 96 GLN A C 1
ATOM 727 O O . GLN A 1 96 ? 0.461 6.583 10.993 1.00 92.12 96 GLN A O 1
ATOM 732 N N . GLY A 1 97 ? 1.520 7.377 9.176 1.00 93.62 97 GLY A N 1
ATOM 733 C CA . GLY A 1 97 ? 2.764 6.669 9.395 1.00 93.62 97 GLY A CA 1
ATOM 734 C C . GLY A 1 97 ? 3.843 7.089 8.410 1.00 93.62 97 GLY A C 1
ATOM 735 O O . GLY A 1 97 ? 3.606 7.826 7.450 1.00 93.62 97 GLY A O 1
ATOM 736 N N . LYS A 1 98 ? 5.057 6.599 8.644 1.00 95.56 98 LYS A N 1
ATOM 737 C CA . LYS A 1 98 ? 6.238 6.906 7.834 1.00 95.56 98 LYS A CA 1
ATOM 738 C C . LYS A 1 98 ? 6.648 5.704 7.003 1.00 95.56 98 LYS A C 1
ATOM 740 O O . LYS A 1 98 ? 6.750 4.593 7.519 1.00 95.56 98 LYS A O 1
ATOM 745 N N . CYS A 1 99 ? 6.936 5.941 5.727 1.00 94.38 99 CYS A N 1
ATOM 746 C CA . CYS A 1 99 ? 7.507 4.909 4.876 1.00 94.38 99 CYS A CA 1
ATOM 747 C C . CYS A 1 99 ? 8.983 4.681 5.208 1.00 94.38 99 CYS A C 1
ATOM 749 O O . CYS A 1 99 ? 9.756 5.627 5.351 1.00 94.38 99 CYS A O 1
ATOM 751 N N . THR A 1 100 ? 9.373 3.414 5.287 1.00 95.06 100 THR A N 1
ATOM 752 C CA . THR A 1 100 ? 10.758 2.952 5.332 1.00 95.06 100 THR A CA 1
ATOM 753 C C . THR A 1 100 ? 10.983 1.989 4.176 1.00 95.06 100 THR A C 1
ATOM 755 O O . THR A 1 100 ? 10.268 0.997 4.042 1.00 95.06 100 THR A O 1
ATOM 758 N N . LYS A 1 101 ? 11.975 2.275 3.333 1.00 91.50 101 LYS A N 1
ATOM 759 C CA . LYS A 1 101 ? 12.365 1.393 2.233 1.00 91.50 101 LYS A CA 1
ATOM 760 C C . LYS A 1 101 ? 13.098 0.173 2.795 1.00 91.50 101 LYS A C 1
ATOM 762 O O . LYS A 1 101 ? 14.094 0.344 3.494 1.00 91.50 101 LYS A O 1
ATOM 767 N N . ASN A 1 102 ? 12.640 -1.031 2.447 1.00 86.62 102 ASN A N 1
ATOM 768 C CA . ASN A 1 102 ? 13.317 -2.278 2.822 1.00 86.62 102 ASN A CA 1
ATOM 769 C C . ASN A 1 102 ? 14.243 -2.749 1.686 1.00 86.62 102 ASN A C 1
ATOM 771 O O . ASN A 1 102 ? 15.431 -2.975 1.902 1.00 86.62 102 ASN A O 1
ATOM 775 N N . HIS A 1 103 ? 13.705 -2.835 0.463 1.00 83.00 103 HIS A N 1
ATOM 776 C CA . HIS A 1 103 ? 14.419 -3.246 -0.754 1.00 83.00 103 HIS A CA 1
ATOM 777 C C . HIS A 1 103 ? 13.980 -2.392 -1.951 1.00 83.00 103 HIS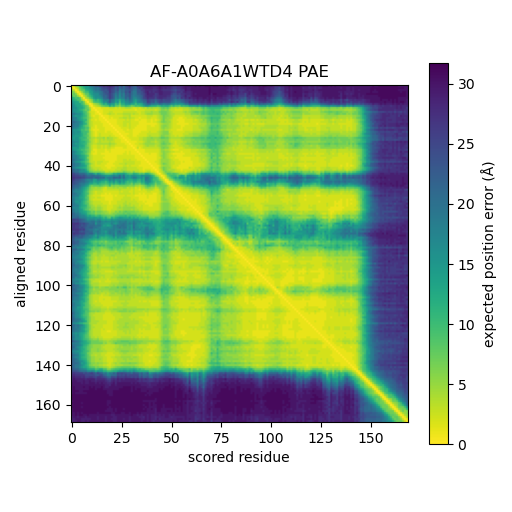 A C 1
ATOM 779 O O . HIS A 1 103 ? 13.345 -1.353 -1.783 1.00 83.00 103 HIS A O 1
ATOM 785 N N . THR A 1 104 ? 14.343 -2.801 -3.169 1.00 79.69 104 THR A N 1
ATOM 786 C CA . THR A 1 104 ? 14.026 -2.085 -4.414 1.00 79.69 104 THR A CA 1
ATOM 787 C C . THR A 1 104 ? 12.525 -1.858 -4.603 1.00 79.6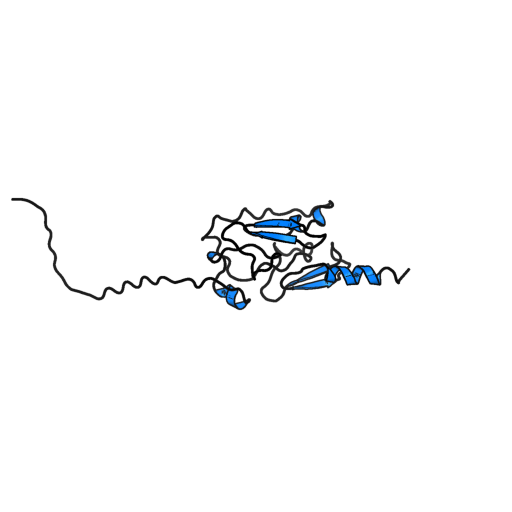9 104 THR A C 1
ATOM 789 O O . THR A 1 104 ? 12.150 -0.761 -4.998 1.00 79.69 104 THR A O 1
ATOM 792 N N . TYR A 1 105 ? 11.676 -2.836 -4.265 1.00 79.38 105 TYR A N 1
ATOM 793 C CA . TYR A 1 105 ? 10.221 -2.768 -4.489 1.00 79.38 105 TYR A CA 1
ATOM 794 C C . TYR A 1 105 ? 9.377 -2.890 -3.215 1.00 79.38 105 TYR A C 1
ATOM 796 O O . TYR A 1 105 ? 8.164 -2.699 -3.253 1.00 79.38 105 TYR A O 1
ATOM 804 N N . THR A 1 106 ? 10.004 -3.175 -2.074 1.00 85.25 106 THR A N 1
ATOM 805 C CA . THR A 1 106 ? 9.308 -3.432 -0.808 1.00 85.25 106 THR A CA 1
ATOM 806 C C . THR A 1 106 ? 9.554 -2.318 0.198 1.00 85.25 106 THR A C 1
ATOM 808 O O . THR A 1 106 ? 10.653 -1.756 0.298 1.00 85.25 106 THR A O 1
ATOM 811 N N . HIS A 1 107 ? 8.548 -2.051 1.017 1.00 92.44 107 HIS A N 1
ATOM 812 C CA . HIS A 1 107 ? 8.577 -1.008 2.029 1.00 92.44 107 HIS A CA 1
ATOM 813 C C . HIS A 1 107 ? 7.812 -1.439 3.277 1.00 92.44 107 HIS A C 1
ATOM 815 O O . HIS A 1 107 ? 7.059 -2.409 3.267 1.00 92.44 107 HIS A O 1
ATOM 821 N N . THR A 1 108 ? 8.000 -0.676 4.343 1.00 94.69 108 THR A N 1
ATOM 822 C CA . THR A 1 108 ? 7.229 -0.769 5.576 1.00 94.69 108 THR A CA 1
ATOM 823 C C . THR A 1 108 ? 6.636 0.595 5.891 1.00 94.69 108 THR A C 1
ATOM 825 O O . THR A 1 108 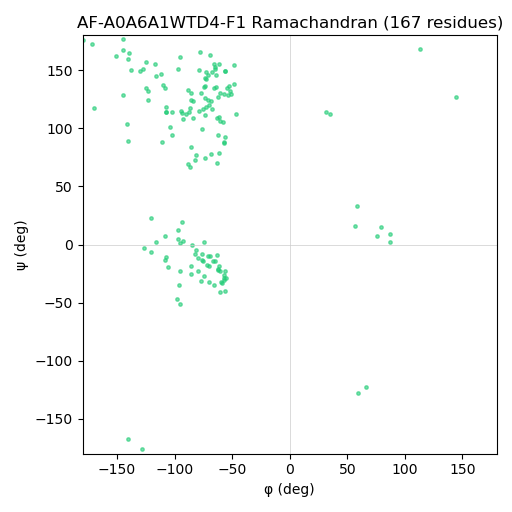? 7.340 1.604 5.861 1.00 94.69 108 THR A O 1
ATOM 828 N N . CYS A 1 109 ? 5.364 0.623 6.258 1.00 95.62 109 CYS A N 1
ATOM 829 C CA . CYS A 1 109 ? 4.707 1.763 6.869 1.00 95.62 109 CYS A CA 1
ATOM 830 C C . CYS A 1 109 ? 4.779 1.634 8.392 1.00 95.62 109 CYS A C 1
ATOM 832 O O . CYS A 1 109 ? 4.113 0.792 8.991 1.00 95.62 109 CYS A O 1
ATOM 834 N N . GLN A 1 110 ? 5.604 2.470 9.020 1.00 97.25 110 GLN A N 1
ATOM 835 C CA . GLN A 1 110 ? 5.705 2.574 10.473 1.00 97.25 110 GLN A CA 1
ATOM 836 C C . GLN A 1 110 ? 4.607 3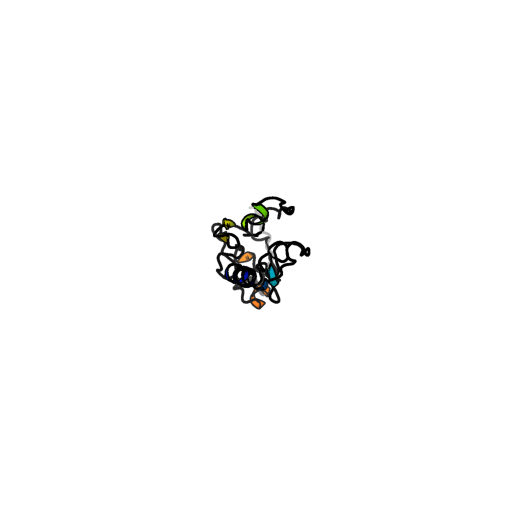.504 10.984 1.00 97.25 110 GLN A C 1
ATOM 838 O O . GLN A 1 110 ? 4.665 4.709 10.736 1.00 97.25 110 GLN A O 1
ATOM 843 N N . CYS A 1 111 ? 3.605 2.944 11.660 1.00 96.56 111 CYS A N 1
ATOM 844 C CA . CYS A 1 111 ? 2.456 3.710 12.128 1.00 96.56 111 CYS A CA 1
ATOM 845 C C . CYS A 1 111 ? 2.788 4.598 13.325 1.00 96.56 111 CYS A C 1
ATOM 847 O O . CYS A 1 111 ? 3.538 4.209 14.224 1.00 96.56 111 CYS A O 1
ATOM 849 N N . ASP A 1 112 ? 2.178 5.780 13.346 1.00 94.75 112 ASP A N 1
ATOM 850 C CA . ASP A 1 112 ? 2.204 6.651 14.512 1.00 94.75 112 ASP A CA 1
ATOM 851 C C . ASP A 1 112 ? 1.367 6.052 15.661 1.00 94.75 112 ASP A C 1
ATOM 853 O O . ASP A 1 112 ? 0.533 5.162 15.471 1.00 94.75 112 ASP A O 1
ATOM 857 N N . SER A 1 113 ? 1.580 6.547 16.883 1.00 93.69 113 SER A N 1
ATOM 858 C CA . SER A 1 113 ? 0.859 6.063 18.069 1.00 93.69 113 SER A CA 1
ATOM 859 C C . SER A 1 113 ? -0.662 6.191 17.902 1.00 93.69 113 SER A C 1
ATOM 861 O O . SER A 1 113 ? -1.164 7.262 17.561 1.00 93.69 113 SER A O 1
ATOM 863 N N . GLY A 1 114 ? -1.394 5.104 18.168 1.00 90.62 114 GLY A N 1
ATOM 864 C CA . GLY A 1 114 ? -2.854 5.041 18.013 1.00 90.62 114 GLY A CA 1
ATOM 865 C C . GLY A 1 114 ? -3.343 4.644 16.613 1.00 90.62 114 GLY A C 1
ATOM 866 O O . GLY A 1 114 ? -4.553 4.570 16.399 1.00 90.62 114 GLY A O 1
ATOM 867 N N . TYR A 1 115 ? -2.429 4.354 15.684 1.00 93.75 115 TYR A N 1
ATOM 868 C CA . TYR A 1 115 ? -2.725 3.845 14.346 1.00 93.75 115 TYR A CA 1
ATOM 869 C C . TYR A 1 115 ? -2.130 2.449 14.156 1.00 93.75 115 TYR A C 1
ATOM 871 O O . TYR A 1 115 ? -1.161 2.069 14.813 1.00 93.75 115 TYR A O 1
ATOM 879 N N . PHE A 1 116 ? -2.710 1.677 13.246 1.00 94.88 116 PHE A N 1
ATOM 880 C CA . PHE A 1 116 ? -2.276 0.322 12.924 1.00 94.88 116 PHE A CA 1
ATOM 881 C C . PHE A 1 116 ? -2.312 0.099 11.419 1.00 94.88 116 PHE A C 1
ATOM 883 O O . PHE A 1 116 ? -3.136 0.680 10.707 1.00 94.88 116 PHE A O 1
ATOM 890 N N . ASN A 1 117 ? -1.425 -0.763 10.928 1.00 95.62 117 ASN A N 1
ATOM 891 C CA . ASN A 1 117 ? -1.448 -1.142 9.528 1.00 95.62 117 ASN A CA 1
ATOM 892 C C . ASN A 1 117 ? -2.745 -1.887 9.213 1.00 95.62 117 ASN A C 1
ATOM 894 O O . ASN A 1 117 ? -3.156 -2.793 9.948 1.00 95.62 117 ASN A O 1
ATOM 898 N N . LEU A 1 118 ? -3.374 -1.543 8.092 1.00 94.31 118 LEU A N 1
ATOM 899 C CA . LEU A 1 118 ? -4.555 -2.248 7.616 1.00 94.31 118 LEU A CA 1
ATOM 900 C C . LEU A 1 118 ? -4.269 -3.755 7.489 1.00 94.31 118 LEU A C 1
ATOM 902 O O . LEU A 1 118 ? -3.225 -4.158 6.978 1.00 94.31 118 LEU A O 1
ATOM 906 N N . LEU A 1 119 ? -5.195 -4.587 7.977 1.00 92.75 119 LEU A N 1
ATOM 907 C CA . LEU A 1 119 ? -5.053 -6.053 8.038 1.00 92.75 119 LEU A CA 1
ATOM 908 C C . LEU A 1 119 ? -3.818 -6.551 8.818 1.00 92.75 119 LEU A C 1
ATOM 910 O O . LEU A 1 119 ? -3.467 -7.722 8.704 1.00 92.75 119 LEU A O 1
ATOM 914 N N . ASN A 1 120 ? -3.181 -5.695 9.627 1.00 93.12 120 ASN A N 1
ATOM 915 C CA . ASN A 1 120 ? -1.936 -5.991 10.338 1.00 93.12 120 ASN A CA 1
ATOM 916 C C . ASN A 1 120 ? -0.772 -6.380 9.397 1.00 93.12 120 ASN A C 1
ATOM 918 O O . ASN A 1 120 ? 0.068 -7.210 9.743 1.00 93.12 120 ASN A O 1
ATOM 922 N N . ILE A 1 121 ? -0.732 -5.795 8.194 1.00 93.19 121 ILE A N 1
ATOM 923 C CA . ILE A 1 121 ? 0.321 -6.027 7.196 1.00 93.19 121 ILE A CA 1
ATOM 924 C C . ILE A 1 121 ? 1.207 -4.787 7.118 1.00 93.19 121 ILE A C 1
ATOM 926 O O . ILE A 1 121 ? 0.742 -3.723 6.735 1.00 93.19 121 ILE A O 1
ATOM 930 N N . SER A 1 122 ? 2.497 -4.903 7.426 1.00 94.12 122 SER A N 1
ATOM 931 C CA . SER A 1 122 ? 3.404 -3.749 7.550 1.00 94.12 122 SER A CA 1
ATOM 932 C C . SER A 1 122 ? 3.570 -2.912 6.275 1.00 94.12 122 SER A C 1
ATOM 934 O O . SER A 1 122 ? 3.928 -1.743 6.368 1.00 94.12 122 SER A O 1
ATOM 936 N N . ALA A 1 123 ? 3.309 -3.476 5.095 1.00 91.94 123 ALA A N 1
ATOM 937 C CA . ALA A 1 123 ? 3.315 -2.754 3.819 1.00 91.94 123 ALA A CA 1
ATOM 938 C C . ALA A 1 123 ? 2.012 -1.970 3.544 1.00 91.94 123 ALA A C 1
ATOM 940 O O . ALA A 1 123 ? 1.900 -1.289 2.529 1.00 91.94 123 ALA A O 1
ATOM 941 N N . PHE A 1 124 ? 0.994 -2.088 4.405 1.00 94.44 124 PHE A N 1
ATOM 942 C CA . PHE A 1 124 ? -0.311 -1.460 4.196 1.00 94.44 124 PHE A CA 1
ATOM 943 C C . PHE A 1 124 ? -0.411 -0.130 4.963 1.00 94.44 124 PHE A C 1
ATOM 945 O O . PHE A 1 124 ? 0.206 0.013 6.025 1.00 94.44 124 PHE A O 1
ATOM 952 N N . PRO A 1 125 ? -1.217 0.834 4.471 1.00 93.44 125 PRO A N 1
ATOM 953 C CA . PRO A 1 125 ? -1.401 2.123 5.120 1.00 93.44 125 PRO A CA 1
ATOM 954 C C . PRO A 1 125 ? -1.885 2.001 6.568 1.00 93.44 125 PRO A C 1
ATOM 956 O O . PRO A 1 125 ? -2.625 1.082 6.932 1.00 93.44 125 PRO A O 1
ATOM 959 N N . CYS A 1 126 ? -1.485 2.973 7.380 1.00 94.69 126 CYS A N 1
ATOM 960 C CA . CYS A 1 126 ? -1.861 3.088 8.777 1.00 94.69 126 CYS A CA 1
ATOM 961 C C . CYS A 1 126 ? -3.199 3.817 8.924 1.00 94.69 126 CYS A C 1
ATOM 963 O O . CYS A 1 126 ? -3.348 4.965 8.488 1.00 94.69 126 CYS A O 1
ATOM 965 N N . TYR A 1 127 ? -4.147 3.163 9.591 1.00 91.88 127 TYR A N 1
ATOM 966 C CA . TYR A 1 127 ? -5.462 3.701 9.924 1.00 91.88 127 TYR A CA 1
ATOM 967 C C . TYR A 1 127 ? -5.714 3.622 11.426 1.00 91.88 127 TYR A C 1
ATOM 969 O O . TYR A 1 127 ? -5.108 2.827 12.139 1.00 91.88 127 TYR A O 1
ATOM 977 N N . SER A 1 128 ? -6.615 4.470 11.909 1.00 90.75 128 SER A N 1
ATOM 978 C CA . SER A 1 128 ? -7.208 4.312 13.233 1.00 90.75 128 SER A CA 1
ATOM 979 C C . SER A 1 128 ? -8.530 3.565 13.102 1.00 90.75 128 SER A C 1
ATOM 981 O O . SER A 1 128 ? -9.148 3.545 12.033 1.00 90.75 128 SER A O 1
ATOM 983 N N . GLU A 1 129 ? -9.013 3.005 14.208 1.00 87.06 129 GLU A N 1
ATOM 984 C CA . GLU A 1 129 ? -10.263 2.240 14.217 1.00 87.06 129 GLU A CA 1
ATOM 985 C C . GLU A 1 129 ? -11.462 3.067 13.743 1.00 87.06 129 GLU A C 1
ATOM 987 O O . GLU A 1 129 ? -12.359 2.545 13.090 1.00 87.06 129 GLU A O 1
ATOM 992 N N . CYS A 1 130 ? -11.459 4.370 14.031 1.00 88.62 130 CYS A N 1
ATOM 993 C CA . CYS A 1 130 ? -12.540 5.274 13.657 1.00 88.62 130 CYS A CA 1
ATOM 994 C C . CYS A 1 130 ? -12.542 5.642 12.163 1.00 88.62 130 CYS A C 1
ATOM 996 O O . CYS A 1 130 ? -13.540 6.164 11.667 1.00 88.62 130 CYS A O 1
ATOM 998 N N . THR A 1 131 ? -11.443 5.369 11.446 1.00 90.75 131 THR A N 1
ATOM 999 C CA . THR A 1 131 ? -11.335 5.682 10.014 1.00 90.75 131 THR A CA 1
ATOM 1000 C C . THR A 1 131 ? -12.088 4.682 9.159 1.00 90.75 131 THR A C 1
ATOM 1002 O O . THR A 1 131 ? -12.581 5.029 8.091 1.00 90.75 131 THR A O 1
ATOM 1005 N N . LEU A 1 132 ? -12.173 3.436 9.609 1.00 92.19 132 LEU A N 1
ATOM 1006 C CA . LEU A 1 132 ? -12.721 2.347 8.820 1.00 92.19 132 LEU A CA 1
ATOM 1007 C C . LEU A 1 132 ? -14.237 2.284 9.015 1.00 92.19 132 LEU A C 1
ATOM 1009 O O . LEU A 1 132 ? -14.732 1.992 10.104 1.00 92.19 132 LEU A O 1
ATOM 1013 N N . GLY A 1 133 ? -14.980 2.562 7.947 1.00 91.81 133 GLY A N 1
ATOM 1014 C CA . GLY A 1 133 ? -16.430 2.445 7.922 1.00 91.81 133 GLY A CA 1
ATOM 1015 C C . GLY A 1 133 ? -16.899 0.999 8.062 1.00 91.81 133 GLY A C 1
ATOM 1016 O O . GLY A 1 133 ? -16.200 0.047 7.717 1.00 91.81 133 GLY A O 1
ATOM 1017 N N . SER A 1 134 ? -18.125 0.818 8.558 1.00 92.06 134 SER A N 1
ATOM 1018 C CA . SER A 1 134 ? -18.687 -0.517 8.821 1.00 92.06 134 SER A CA 1
ATOM 1019 C C . SER A 1 134 ? -18.730 -1.441 7.591 1.00 92.06 134 SER A C 1
ATOM 1021 O O . SER A 1 134 ? -18.661 -2.665 7.720 1.00 92.06 134 SER A O 1
ATOM 1023 N N . ASP A 1 135 ? -18.793 -0.869 6.389 1.00 94.19 135 ASP A N 1
ATOM 1024 C CA . ASP A 1 135 ? -18.811 -1.567 5.106 1.00 94.19 135 ASP A CA 1
ATOM 1025 C C . ASP A 1 135 ? -17.457 -2.188 4.722 1.00 94.19 135 ASP A C 1
ATOM 1027 O O . ASP A 1 135 ? -17.438 -3.123 3.918 1.00 94.19 135 ASP A O 1
ATOM 1031 N N . CYS A 1 136 ? -16.347 -1.772 5.345 1.00 94.31 136 CYS A N 1
ATOM 1032 C CA . CYS A 1 136 ? -15.030 -2.394 5.162 1.00 94.31 136 CYS A CA 1
ATOM 1033 C C . CYS A 1 136 ? -14.998 -3.863 5.627 1.00 94.31 136 CYS A C 1
ATOM 1035 O O . CYS A 1 136 ? -14.196 -4.658 5.132 1.00 94.31 136 CYS A O 1
ATOM 1037 N N . SER A 1 137 ? -15.919 -4.266 6.511 1.00 93.31 137 SER A N 1
ATOM 1038 C CA . SER A 1 137 ? -16.078 -5.660 6.956 1.00 93.31 137 SER A CA 1
ATOM 1039 C C . SER A 1 137 ? -16.325 -6.644 5.805 1.00 93.31 137 SER A C 1
ATOM 1041 O O . SER A 1 137 ? -15.882 -7.791 5.867 1.00 93.31 137 SER A O 1
ATOM 1043 N N . ARG A 1 138 ? -16.935 -6.189 4.701 1.00 94.25 138 ARG A N 1
ATOM 1044 C CA . ARG A 1 138 ? -17.136 -6.984 3.475 1.00 94.25 138 ARG A CA 1
ATOM 1045 C C . ARG A 1 138 ? -15.826 -7.411 2.808 1.00 94.25 138 ARG A C 1
ATOM 1047 O O . ARG A 1 138 ? -15.828 -8.360 2.031 1.00 94.25 138 ARG A O 1
ATOM 1054 N N . LEU A 1 139 ? -14.727 -6.715 3.100 1.00 93.56 139 LEU A N 1
ATOM 1055 C CA . LEU A 1 139 ? -13.384 -6.999 2.588 1.00 93.56 139 LEU A CA 1
ATOM 1056 C C . LEU A 1 139 ? -12.534 -7.819 3.576 1.00 93.56 139 LEU A C 1
ATOM 1058 O O . LEU A 1 139 ? -11.348 -8.049 3.320 1.00 93.56 139 LEU A O 1
ATOM 1062 N N . GLY A 1 140 ? -13.128 -8.252 4.697 1.00 91.25 140 GLY A N 1
ATOM 1063 C CA . GLY A 1 140 ? -12.439 -8.948 5.787 1.00 91.25 140 GLY A CA 1
ATOM 1064 C C . GLY A 1 140 ? -11.662 -8.018 6.722 1.00 91.25 140 GLY A C 1
ATOM 1065 O O . GLY A 1 140 ? -10.810 -8.484 7.471 1.00 91.25 140 GLY A O 1
ATOM 1066 N N . ILE A 1 141 ? -11.923 -6.708 6.672 1.00 92.69 141 ILE A N 1
ATOM 1067 C CA . ILE A 1 141 ? -11.279 -5.727 7.547 1.00 92.69 141 ILE A CA 1
ATOM 1068 C C . ILE A 1 141 ? -12.032 -5.682 8.877 1.00 92.69 141 ILE A C 1
ATOM 1070 O O . ILE A 1 141 ? -13.234 -5.410 8.913 1.00 92.69 141 ILE A O 1
ATOM 1074 N N . THR A 1 142 ? -11.318 -5.917 9.976 1.00 88.00 142 THR A N 1
ATOM 1075 C CA . THR A 1 142 ? -11.862 -5.710 11.320 1.00 88.00 142 THR A CA 1
ATOM 1076 C C . THR A 1 142 ? -12.060 -4.219 11.558 1.00 88.00 142 THR A C 1
ATOM 1078 O O . THR A 1 142 ? -11.122 -3.434 11.449 1.00 88.00 142 THR A O 1
ATOM 1081 N N . VAL A 1 143 ? -13.288 -3.839 11.892 1.00 83.50 143 VAL A N 1
ATOM 1082 C CA . VAL A 1 143 ? -13.669 -2.461 12.211 1.00 83.50 143 VAL A CA 1
ATOM 1083 C C . VAL A 1 143 ? -14.119 -2.392 13.659 1.00 83.50 143 VAL A C 1
ATOM 1085 O O . VAL A 1 143 ? -14.738 -3.338 14.160 1.00 83.50 143 VAL A O 1
ATOM 1088 N N . ALA A 1 144 ? -13.829 -1.285 14.344 1.00 74.62 144 ALA A N 1
ATOM 1089 C CA . ALA A 1 144 ? -14.415 -1.075 15.657 1.00 74.62 144 ALA A CA 1
ATOM 1090 C C . ALA A 1 144 ? -15.932 -1.034 15.508 1.00 74.62 144 ALA A C 1
ATOM 1092 O O . ALA A 1 144 ? -16.484 -0.330 14.657 1.00 74.62 144 ALA A O 1
ATOM 1093 N N . LYS A 1 145 ? -16.619 -1.813 16.344 1.00 59.94 145 LYS A N 1
ATOM 1094 C CA . LYS A 1 145 ? -18.070 -1.753 16.434 1.00 59.94 145 LYS A CA 1
ATOM 1095 C C . LYS A 1 145 ? -18.395 -0.336 16.877 1.00 59.94 145 LYS A C 1
ATOM 1097 O O . LYS A 1 145 ? -18.101 0.023 18.013 1.00 59.94 145 LYS A O 1
ATOM 1102 N N . THR A 1 146 ? -18.964 0.474 15.988 1.00 53.47 146 THR A N 1
ATOM 1103 C CA . THR A 1 146 ? -19.530 1.752 16.396 1.00 53.47 146 THR A CA 1
ATOM 1104 C C . THR A 1 146 ? -20.579 1.393 17.435 1.00 53.47 146 THR A C 1
ATOM 1106 O O . THR A 1 146 ? -21.624 0.829 17.110 1.00 53.47 146 THR A O 1
ATOM 1109 N N . THR A 1 147 ? -20.293 1.634 18.710 1.00 43.03 147 THR A N 1
ATOM 1110 C CA . THR A 1 147 ? -21.360 1.796 19.676 1.00 43.03 147 THR A CA 1
ATOM 1111 C C . THR A 1 147 ? -22.102 3.022 19.183 1.00 43.03 147 THR A C 1
ATOM 1113 O O . THR A 1 147 ? -21.738 4.160 19.461 1.00 43.03 147 THR A O 1
ATOM 1116 N N . THR A 1 148 ? -23.152 2.808 18.392 1.00 41.31 148 THR A N 1
ATOM 1117 C CA . THR A 1 148 ? -24.276 3.721 18.433 1.00 41.31 148 THR A CA 1
ATOM 1118 C C . THR A 1 148 ? -24.703 3.716 19.888 1.00 41.31 148 THR A C 1
ATOM 1120 O O . THR A 1 148 ? -25.465 2.854 20.323 1.00 41.31 148 THR A O 1
ATOM 1123 N N . SER A 1 149 ? -24.167 4.650 20.668 1.00 40.16 149 SER A N 1
ATOM 1124 C CA . SER A 1 149 ? -24.865 5.174 21.822 1.00 40.16 149 SER A CA 1
ATOM 1125 C C . SER A 1 149 ? -26.130 5.804 21.259 1.00 40.16 149 SER A C 1
ATOM 1127 O O . SER A 1 149 ? -26.224 7.013 21.069 1.00 40.16 149 SER A O 1
ATOM 1129 N N . THR A 1 150 ? -27.120 4.970 20.945 1.00 37.88 150 THR A N 1
ATOM 1130 C CA . THR A 1 150 ? -28.507 5.345 21.128 1.00 37.88 150 THR A CA 1
ATOM 1131 C C . THR A 1 150 ? -28.612 5.692 22.604 1.00 37.88 150 THR A C 1
ATOM 1133 O O . THR A 1 150 ? -28.936 4.848 23.434 1.00 37.88 150 THR A O 1
ATOM 1136 N N . ASN A 1 151 ? -28.333 6.955 22.933 1.00 39.19 151 ASN A N 1
ATOM 1137 C CA . ASN A 1 151 ? -29.004 7.635 24.026 1.00 39.19 151 ASN A CA 1
ATOM 1138 C C . ASN A 1 151 ? -30.486 7.699 23.636 1.00 39.19 151 ASN A C 1
ATOM 1140 O O . ASN A 1 151 ? -31.022 8.743 23.278 1.00 39.19 151 ASN A O 1
ATOM 1144 N N . GLY A 1 152 ? -31.138 6.538 23.647 1.00 36.97 152 GLY A N 1
ATOM 1145 C CA . GLY A 1 152 ? -32.575 6.423 23.727 1.00 36.97 152 GLY A CA 1
ATOM 1146 C C . GLY A 1 152 ? -32.953 6.772 25.154 1.00 36.97 152 GLY A C 1
ATOM 1147 O O . GLY A 1 152 ? -33.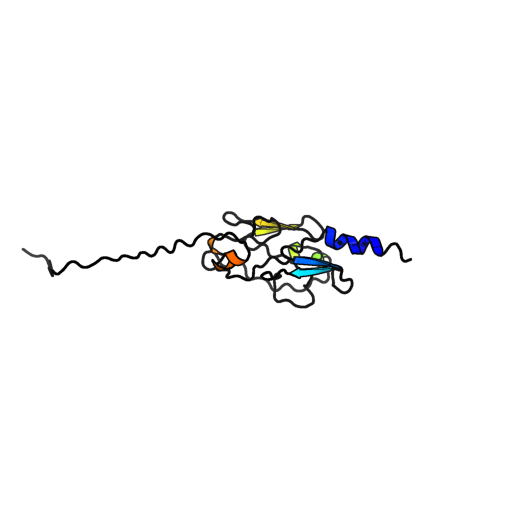261 5.888 25.944 1.00 36.97 152 GLY A O 1
ATOM 1148 N N . SER A 1 153 ? -32.906 8.063 25.491 1.00 41.50 153 SER A N 1
ATOM 1149 C CA . SER A 1 153 ? -33.681 8.592 26.609 1.00 41.50 153 SER A CA 1
ATOM 1150 C C . SER A 1 153 ? -35.152 8.515 26.217 1.00 41.50 153 SER A C 1
ATOM 1152 O O . SER A 1 153 ? -35.762 9.502 25.817 1.00 41.50 153 SER A O 1
ATOM 1154 N N . SER A 1 154 ? -35.731 7.322 26.307 1.00 35.28 154 SER A N 1
ATOM 1155 C CA . SER A 1 154 ? -37.174 7.155 26.405 1.00 35.28 154 SER A CA 1
ATOM 1156 C C . SER A 1 154 ? -37.565 7.388 27.863 1.00 35.28 154 SER A C 1
ATOM 1158 O O . SER A 1 154 ? -37.790 6.442 28.614 1.00 35.28 154 SER A O 1
ATOM 1160 N N . ASN A 1 155 ? -37.614 8.659 28.271 1.00 32.56 155 ASN A N 1
ATOM 1161 C CA . ASN A 1 155 ? -38.383 9.047 29.449 1.00 32.56 155 ASN A CA 1
ATOM 1162 C C . ASN A 1 155 ? -39.860 9.052 29.046 1.00 32.56 155 ASN A C 1
ATOM 1164 O O . ASN A 1 155 ? -40.348 9.985 28.409 1.00 32.56 155 ASN A O 1
ATOM 1168 N N . GLY A 1 156 ? -40.553 7.969 29.392 1.00 32.78 156 GLY A N 1
ATOM 1169 C CA . GLY A 1 156 ? -42.006 7.908 29.389 1.00 32.78 156 GLY A CA 1
ATOM 1170 C C . GLY A 1 156 ? -42.569 8.709 30.562 1.00 32.78 156 GLY A C 1
ATOM 1171 O O . GLY A 1 156 ? -42.372 8.338 31.711 1.00 32.78 156 GLY A O 1
ATOM 1172 N N . GLN A 1 157 ? -43.217 9.821 30.217 1.00 35.47 157 GLN A N 1
ATOM 1173 C CA . GLN A 1 157 ? -44.432 10.401 30.806 1.00 35.47 157 GLN A CA 1
ATOM 1174 C C . GLN A 1 157 ? -44.652 10.273 32.329 1.00 35.47 157 GLN A C 1
ATOM 1176 O O . GLN A 1 157 ? -45.011 9.219 32.842 1.00 35.47 157 GLN A O 1
ATOM 1181 N N . GLY A 1 158 ? -44.588 11.423 33.007 1.00 30.16 158 GLY A N 1
ATOM 1182 C CA . GLY A 1 158 ? -45.198 11.685 34.310 1.00 30.16 158 GLY A CA 1
ATOM 1183 C C . GLY A 1 158 ? -45.678 13.137 34.347 1.00 30.16 158 GLY A C 1
ATOM 1184 O O . GLY A 1 158 ? -44.945 14.040 33.952 1.00 30.16 158 GLY A O 1
ATOM 1185 N N . GLU A 1 159 ? -46.935 13.323 34.719 1.00 32.50 159 GLU A N 1
ATOM 1186 C CA . GLU A 1 159 ? -47.755 14.525 34.585 1.00 32.50 159 GLU A CA 1
ATOM 1187 C C . GLU A 1 159 ? -47.286 15.754 35.390 1.00 32.50 159 GLU A C 1
ATOM 1189 O O . GLU A 1 159 ? -46.674 15.640 36.445 1.00 32.50 159 GLU A O 1
ATOM 1194 N N . TYR A 1 160 ? -47.647 16.927 34.854 1.00 36.34 160 TYR A N 1
ATOM 1195 C CA . TYR A 1 160 ? -48.154 18.128 35.534 1.00 36.34 160 TYR A CA 1
ATOM 1196 C C . TYR A 1 160 ? -47.660 18.422 36.965 1.00 36.34 160 TYR A C 1
ATOM 1198 O O . TYR A 1 160 ? -48.074 17.759 37.909 1.00 36.34 160 TYR A O 1
ATOM 1206 N N . LEU A 1 161 ? -46.911 19.522 37.130 1.00 33.75 161 LEU A N 1
ATOM 1207 C CA . LEU A 1 161 ? -47.250 20.618 38.055 1.00 33.75 161 LEU A CA 1
ATOM 1208 C C . LEU A 1 161 ? -46.327 21.824 37.812 1.00 33.75 161 LEU A C 1
ATOM 1210 O O . LEU A 1 161 ? -45.108 21.762 37.965 1.00 33.75 161 LEU A O 1
ATOM 1214 N N . ASP A 1 162 ? -46.959 22.922 37.412 1.00 42.19 162 ASP A N 1
ATOM 1215 C CA . ASP A 1 162 ? -46.399 24.263 37.308 1.00 42.19 162 ASP A CA 1
ATOM 1216 C C . ASP A 1 162 ? -46.195 24.833 38.718 1.00 42.19 162 ASP A C 1
ATOM 1218 O O . ASP A 1 162 ? -47.157 24.986 39.470 1.00 42.19 162 ASP A O 1
ATOM 1222 N N . HIS A 1 163 ? -44.953 25.137 39.091 1.00 36.19 163 HIS A N 1
ATOM 1223 C CA . HIS A 1 163 ? -44.672 25.988 40.243 1.00 36.19 163 HIS A CA 1
ATOM 1224 C C . HIS A 1 163 ? -43.505 26.925 39.937 1.00 36.19 163 HIS A C 1
ATOM 1226 O O . HIS A 1 163 ? -42.338 26.664 40.230 1.00 36.19 163 HIS A O 1
ATOM 1232 N N . HIS A 1 164 ? -43.865 28.085 39.393 1.00 40.53 164 HIS A N 1
ATOM 1233 C CA . HIS A 1 164 ? -43.156 29.331 39.640 1.00 40.53 164 HIS A CA 1
ATOM 1234 C C . HIS A 1 164 ? -42.886 29.510 41.144 1.00 40.53 164 HIS A C 1
ATOM 1236 O O . HIS A 1 164 ? -43.801 29.784 41.917 1.00 40.53 164 HIS A O 1
ATOM 1242 N N . ALA A 1 165 ? -41.619 29.452 41.548 1.00 38.59 165 ALA A N 1
ATOM 1243 C CA . ALA A 1 165 ? -41.159 30.022 42.809 1.00 38.59 165 ALA A CA 1
ATOM 1244 C C . ALA A 1 165 ? -40.274 31.237 42.502 1.00 38.59 165 ALA A C 1
ATOM 1246 O O . ALA A 1 165 ? -39.057 31.135 42.350 1.00 38.59 165 ALA A O 1
ATOM 1247 N N . LYS A 1 166 ? -40.912 32.407 42.371 1.00 37.25 166 LYS A N 1
ATOM 1248 C CA . LYS A 1 166 ? -40.252 33.692 42.622 1.00 37.25 166 LYS A CA 1
ATOM 1249 C C . LYS A 1 166 ? -40.361 33.978 44.118 1.00 37.25 166 LYS A C 1
ATOM 1251 O O . LYS A 1 166 ? -41.430 33.864 44.701 1.00 37.25 166 LYS A O 1
ATOM 1256 N N . SER A 1 167 ? -39.213 34.320 44.681 1.00 39.09 167 SER A N 1
ATOM 1257 C CA . SER A 1 167 ? -38.971 34.785 46.045 1.00 39.09 167 SER A CA 1
ATOM 1258 C C . SER A 1 167 ? -39.925 35.908 46.491 1.00 39.09 167 SER A C 1
ATOM 1260 O O . SER A 1 167 ? -40.345 36.689 45.636 1.00 39.09 167 SER A O 1
ATOM 1262 N N . ILE A 1 168 ? -40.145 36.028 47.813 1.00 37.22 168 ILE A N 1
ATOM 1263 C CA . ILE A 1 168 ? -40.138 37.262 48.643 1.00 37.22 168 ILE A CA 1
ATOM 1264 C C . ILE A 1 168 ? -41.202 37.231 49.777 1.00 37.22 168 ILE A C 1
ATOM 1266 O O . ILE A 1 168 ? -42.393 37.096 49.507 1.00 37.22 168 ILE A O 1
ATOM 1270 N N . PHE A 1 169 ? -40.693 37.478 51.001 1.00 43.94 169 PHE A N 1
ATOM 1271 C CA . PHE A 1 169 ? -41.278 37.558 52.361 1.00 43.94 169 PHE A CA 1
ATOM 1272 C C . PHE A 1 169 ? -41.563 36.250 53.106 1.00 43.94 169 PHE A C 1
ATOM 1274 O O . PHE A 1 169 ? -42.499 35.514 52.735 1.00 43.94 169 PHE A O 1
#

Foldseek 3Di:
DPPVVVPPQVCPQVVAALDQFGWDQQCVAPVRIFTGHDPQWDFPDDDDVNPRNGHGAHGNAAFDCPVDPRFDPPPPQDQDPDPCNQVCQSGDAQTQFHWDGDDSRAIFTGHDPQWAAWVNDRRHHTDHLVGGDPRCVVVVTDHPDPPPPPPPPPPDDDDDDDDDDDDDD

pLDDT: mean 76.66, std 20.63, range [30.16, 97.25]

Radius of gyration: 24.9 Å; Cα contacts (8 Å, |Δi|>4): 268; chains: 1; bounding box: 70×55×79 Å

Organism: NCBI:txid262757

Nearest PDB structures (foldseek):
  8x0h-assembly1_B  TM=4.148E-01  e=9.636E+00  Homo sapiens

Secondary structure (DSSP, 8-state):
--SSGGGTTTTHHHH---BSEEEEE-TTSTTSEEEEEPTTEE-SSS--GGGTTS-B-EESS-B-GGGSSPPPP---PPPPSSGGGG-HHHH---BSEEEEE-SSS-EEEEEPTT-EEGGG-TTSPEE-GGGB-GGGGGGT-----------------------------

Sequence (169 aa):
MDMVKKSAEGKVCEEVECGRGNCTVDISAPLGFVCQCDSGWQQTGNSSDDVTFLPCVIPNCTLNYGCQPAPPPVQEKEIPRNLSFFDPCYWVYCGQGKCTKNHTYTHTCQCDSGYFNLLNISAFPCYSECTLGSDCSRLGITVAKTTTSTNGSSNGQGEYLDHHAKSIF

Mean predicted aligned error: 12.05 Å

Solvent-accessible surface area (backbone atoms only — not comparable to full-atom values): 10490 Å² total; per-residue (Å²): 136,79,74,73,64,71,67,58,64,70,43,54,61,76,63,47,66,19,65,46,33,46,64,42,75,30,82,87,38,96,81,40,31,32,30,48,50,36,93,58,36,32,48,87,70,84,88,50,88,88,56,42,60,42,41,13,60,39,66,72,45,53,74,40,56,87,80,51,81,72,73,76,79,82,72,86,74,76,86,59,97,51,77,60,60,57,34,41,58,70,71,62,68,21,64,51,32,46,66,42,71,74,53,68,61,33,48,34,27,51,46,41,94,85,34,41,30,49,91,76,36,52,71,22,28,18,42,39,58,72,28,46,30,81,64,31,46,83,78,72,40,90,52,61,79,76,76,76,76,72,80,73,80,77,78,79,84,81,82,90,82,92,73,90,80,77,86,88,135